Protein AF-A0A354WP53-F1 (afdb_monomer_lite)

Secondary structure (DSSP, 8-state):
-HHHHHHHHHHS-EEEEES-TTSHHHHHHHHHHHHH-SEEEEE-S-HHHHHHHHHHHT---TT-

Sequence (64 aa):
MFNAMIETLKANPRKIVFTEGHDARILEATDRLVKGGFLTPILIGNVDVVKANAAKGGYNIEGV

Radius of gyration: 12.02 Å; chains: 1; bounding box: 24×22×33 Å

pLDDT: mean 93.64, std 4.65, range [77.69, 98.38]

Structure (mmCIF, N/CA/C/O backbone):
data_AF-A0A354WP53-F1
#
_entry.id   AF-A0A354WP53-F1
#
loop_
_atom_site.group_PDB
_atom_site.id
_atom_site.type_symbol
_atom_site.label_atom_id
_atom_site.label_alt_id
_atom_site.label_comp_id
_atom_site.label_asym_id
_atom_site.label_entity_id
_atom_site.label_seq_id
_atom_site.pdbx_PDB_ins_code
_atom_site.Cartn_x
_atom_site.Cartn_y
_atom_site.Cartn_z
_atom_site.occupancy
_atom_site.B_iso_or_equiv
_atom_site.auth_seq_id
_atom_site.auth_comp_id
_atom_site.auth_asym_id
_atom_site.auth_atom_id
_atom_site.pdbx_PDB_model_num
ATOM 1 N N . MET A 1 1 ? 1.810 14.193 18.149 1.00 77.69 1 MET A N 1
ATOM 2 C CA . MET A 1 1 ? 0.781 14.360 17.098 1.00 77.69 1 MET A CA 1
ATOM 3 C C . MET A 1 1 ? 0.539 13.057 16.330 1.00 77.69 1 MET A C 1
ATOM 5 O O . MET A 1 1 ? -0.536 12.501 16.492 1.00 77.69 1 MET A O 1
ATOM 9 N N . PHE A 1 2 ? 1.518 12.506 15.596 1.00 85.75 2 PHE A N 1
ATOM 10 C CA . PHE A 1 2 ? 1.332 11.283 14.786 1.00 85.75 2 PHE A CA 1
ATOM 11 C C . PHE A 1 2 ? 0.887 10.035 15.565 1.00 85.75 2 PHE A C 1
ATOM 13 O O . PHE A 1 2 ? 0.001 9.327 15.099 1.00 85.75 2 PHE A O 1
ATOM 20 N N . ASN A 1 3 ? 1.42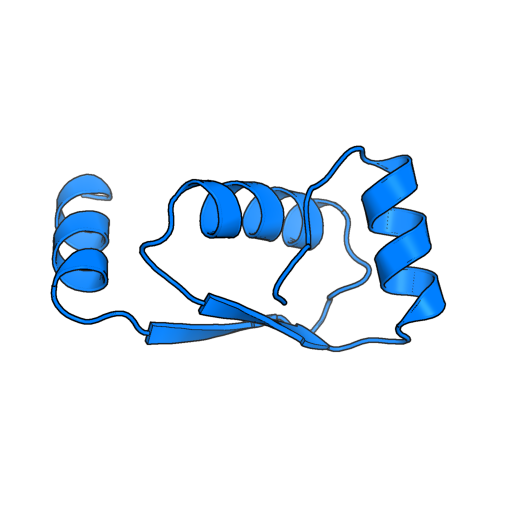0 9.797 16.768 1.00 89.50 3 ASN A N 1
ATOM 21 C CA . ASN A 1 3 ? 1.042 8.617 17.560 1.00 89.50 3 ASN A CA 1
ATOM 22 C C . ASN A 1 3 ? -0.463 8.574 17.874 1.00 89.50 3 ASN A C 1
ATOM 24 O O . ASN A 1 3 ? -1.085 7.533 17.723 1.00 89.50 3 ASN A O 1
ATOM 28 N N . ALA A 1 4 ? -1.076 9.711 18.220 1.00 93.00 4 ALA A N 1
ATOM 29 C CA . ALA A 1 4 ? -2.516 9.774 18.487 1.00 93.00 4 ALA A CA 1
ATOM 30 C C . ALA A 1 4 ? -3.359 9.458 17.234 1.00 93.00 4 ALA A C 1
ATOM 32 O O . ALA A 1 4 ? -4.405 8.814 17.327 1.00 93.00 4 ALA A O 1
ATOM 33 N N . MET A 1 5 ? -2.886 9.867 16.051 1.00 90.31 5 MET A N 1
ATOM 34 C CA . MET A 1 5 ? -3.540 9.542 14.779 1.00 90.31 5 MET A CA 1
ATOM 35 C C . MET A 1 5 ? -3.422 8.049 14.458 1.00 90.31 5 MET A C 1
ATOM 37 O O . MET A 1 5 ? -4.406 7.440 14.053 1.00 90.31 5 MET A O 1
ATOM 41 N N . ILE A 1 6 ? -2.247 7.450 14.686 1.00 89.00 6 ILE A N 1
ATOM 42 C CA . ILE A 1 6 ? -2.025 6.011 14.490 1.00 89.00 6 ILE A CA 1
ATOM 43 C C . ILE A 1 6 ? -2.958 5.196 15.391 1.00 89.00 6 ILE A C 1
ATOM 45 O O . ILE A 1 6 ? -3.605 4.276 14.903 1.00 89.00 6 ILE A O 1
ATOM 49 N N . GLU A 1 7 ? -3.089 5.551 16.672 1.00 91.8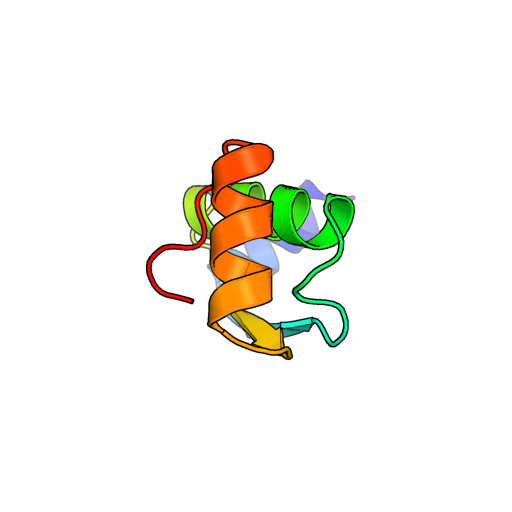8 7 GLU A N 1
ATOM 50 C CA . GLU A 1 7 ? -3.999 4.845 17.588 1.00 91.88 7 GLU A CA 1
ATOM 51 C C . GLU A 1 7 ? -5.469 4.967 17.160 1.00 91.88 7 GLU A C 1
ATOM 53 O O . GLU A 1 7 ? -6.213 3.987 17.197 1.00 91.88 7 GLU A O 1
ATOM 58 N N . THR A 1 8 ? -5.876 6.133 16.649 1.00 91.88 8 THR A N 1
ATOM 59 C CA . THR A 1 8 ? -7.224 6.322 16.083 1.00 91.88 8 THR A CA 1
ATOM 60 C C . THR A 1 8 ? -7.462 5.412 14.872 1.00 91.88 8 THR A C 1
ATOM 62 O O . THR A 1 8 ? -8.525 4.807 14.747 1.00 91.88 8 THR A O 1
ATOM 65 N N . LEU A 1 9 ? -6.469 5.287 13.986 1.00 90.50 9 LEU A N 1
ATOM 66 C CA . LEU A 1 9 ? -6.554 4.443 12.791 1.00 90.50 9 LEU A CA 1
ATOM 67 C C . LEU A 1 9 ? -6.512 2.948 13.126 1.00 90.50 9 LEU A C 1
ATOM 69 O O . LEU A 1 9 ? -7.226 2.177 12.497 1.00 90.50 9 LEU A O 1
ATOM 73 N N . LYS A 1 10 ? -5.761 2.533 14.152 1.00 88.12 10 LYS A N 1
ATOM 74 C CA . LYS A 1 10 ? -5.800 1.151 14.662 1.00 88.12 10 LYS A CA 1
ATOM 75 C C . LYS A 1 10 ? -7.180 0.778 15.201 1.00 88.12 10 LYS A C 1
ATOM 77 O O . LYS A 1 10 ? -7.642 -0.331 14.958 1.00 88.12 10 LYS A O 1
ATOM 82 N N . ALA A 1 11 ? -7.836 1.694 15.917 1.00 92.12 11 ALA A N 1
ATOM 83 C CA . ALA A 1 11 ? -9.174 1.467 16.461 1.00 92.12 11 ALA A CA 1
ATOM 84 C C . ALA A 1 11 ? -10.262 1.414 15.372 1.00 92.12 11 ALA A C 1
ATOM 86 O O . ALA A 1 11 ? -11.290 0.766 15.559 1.00 92.12 11 ALA A O 1
ATOM 87 N N . ASN A 1 12 ? -10.050 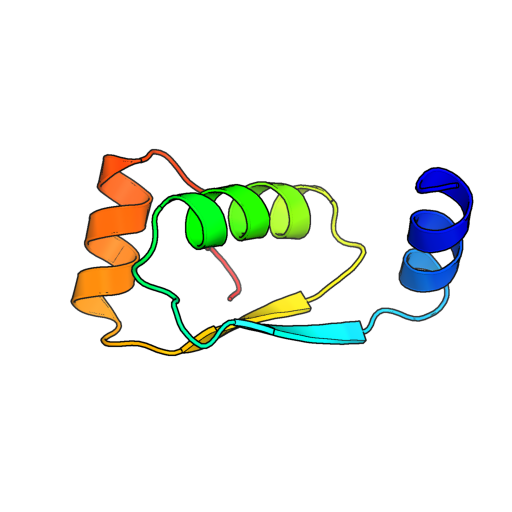2.089 14.238 1.00 89.94 12 ASN A N 1
ATOM 88 C CA . ASN A 1 12 ? -10.972 2.087 13.104 1.00 89.94 12 ASN A CA 1
ATOM 89 C C . ASN A 1 12 ? -10.200 2.105 11.771 1.00 89.94 12 ASN A C 1
ATOM 91 O O . ASN A 1 12 ? -10.010 3.183 11.193 1.00 89.94 12 ASN A O 1
ATOM 95 N N . PRO A 1 13 ? -9.745 0.933 11.283 1.00 87.12 13 PRO A N 1
ATOM 96 C CA . PRO A 1 13 ? -8.929 0.840 10.079 1.00 87.12 13 PRO A CA 1
ATOM 97 C C . PRO A 1 13 ? -9.629 1.436 8.859 1.00 87.12 13 PRO A C 1
ATOM 99 O O . PRO A 1 13 ? -10.778 1.121 8.542 1.00 87.12 13 PRO A O 1
ATOM 102 N N . ARG A 1 14 ? -8.920 2.314 8.148 1.00 91.00 14 ARG A N 1
ATOM 103 C CA . ARG A 1 14 ? -9.426 3.004 6.954 1.00 91.00 14 ARG A CA 1
ATOM 104 C C . ARG A 1 14 ? -8.724 2.504 5.699 1.00 91.00 14 ARG A C 1
ATOM 106 O O . ARG A 1 14 ? -7.632 1.945 5.760 1.00 91.00 14 ARG A O 1
ATOM 113 N N . LYS A 1 15 ? -9.347 2.765 4.551 1.00 93.25 15 LYS A N 1
ATOM 114 C CA . LYS A 1 15 ? -8.711 2.622 3.239 1.00 93.25 15 LYS A CA 1
ATOM 115 C C . LYS A 1 15 ? -8.213 3.985 2.761 1.00 93.25 15 LYS A C 1
ATOM 117 O O . LYS A 1 15 ? -8.927 4.973 2.941 1.00 93.25 15 LYS A O 1
ATOM 122 N N . ILE A 1 16 ? -7.028 4.038 2.156 1.00 93.62 16 ILE A N 1
ATOM 123 C CA . ILE A 1 16 ? -6.514 5.231 1.463 1.00 93.62 16 ILE A CA 1
ATOM 124 C C . ILE A 1 16 ? -6.183 4.865 0.022 1.00 93.62 16 ILE A C 1
ATOM 126 O O . ILE A 1 16 ? -5.594 3.819 -0.226 1.00 93.62 16 ILE A O 1
ATOM 130 N N . VAL A 1 17 ? -6.570 5.714 -0.924 1.00 97.00 17 VAL A N 1
ATOM 131 C CA . VAL A 1 17 ? -6.257 5.520 -2.341 1.00 97.00 17 VAL A CA 1
ATOM 132 C C . VAL A 1 17 ? -5.086 6.422 -2.697 1.00 97.00 17 VAL A C 1
ATOM 134 O O . VAL A 1 17 ? -5.173 7.634 -2.509 1.00 97.00 17 VAL A O 1
ATOM 137 N N . PHE A 1 18 ? -4.013 5.838 -3.221 1.00 97.75 18 PHE A N 1
ATOM 138 C CA . PHE A 1 18 ? -2.909 6.572 -3.825 1.00 97.75 18 PHE A CA 1
ATOM 139 C C . PHE A 1 18 ? -3.026 6.501 -5.342 1.00 97.75 18 PHE A C 1
ATOM 141 O O . PHE A 1 18 ? -3.004 5.422 -5.937 1.00 97.75 18 PHE A O 1
ATOM 148 N N . THR A 1 19 ? -3.154 7.663 -5.971 1.00 97.69 19 THR A N 1
ATOM 149 C CA . THR A 1 19 ? -3.343 7.783 -7.419 1.00 97.69 19 THR A CA 1
ATOM 150 C C . THR A 1 19 ? -2.050 7.597 -8.217 1.00 97.69 19 THR A C 1
ATOM 152 O O . THR A 1 19 ? -2.093 7.271 -9.399 1.00 97.69 19 THR A O 1
ATOM 155 N N . GLU A 1 20 ? -0.900 7.753 -7.564 1.00 97.69 20 GLU A N 1
ATOM 156 C CA . GLU A 1 20 ? 0.438 7.698 -8.145 1.00 97.69 20 GLU A CA 1
ATOM 157 C C . GLU A 1 20 ? 1.169 6.406 -7.756 1.00 97.69 20 GLU A C 1
ATOM 159 O O . GLU A 1 20 ? 2.305 6.438 -7.290 1.00 97.69 20 GLU A O 1
ATOM 164 N 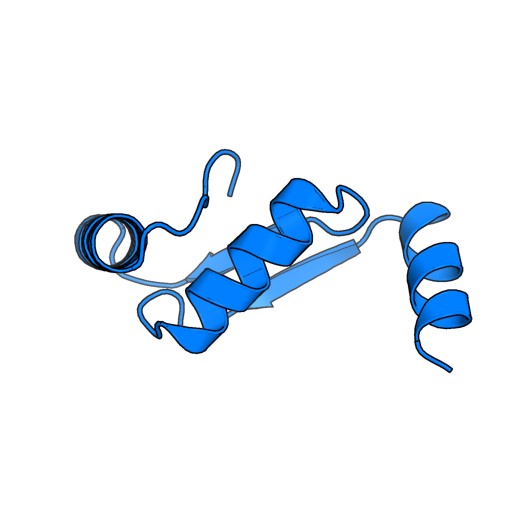N . GLY A 1 21 ? 0.543 5.240 -7.949 1.00 97.00 21 GLY A N 1
ATOM 165 C CA . GLY A 1 21 ? 1.094 3.958 -7.486 1.00 97.00 21 GLY A CA 1
ATOM 166 C C . GLY A 1 21 ? 2.450 3.562 -8.086 1.00 97.00 21 GLY A C 1
ATOM 167 O O . GLY A 1 21 ? 3.078 2.623 -7.617 1.00 97.00 21 GLY A O 1
ATOM 168 N N . HIS A 1 22 ? 2.918 4.262 -9.118 1.00 96.81 22 HIS A N 1
ATOM 169 C CA . HIS A 1 22 ? 4.229 4.059 -9.732 1.00 96.81 22 HIS A CA 1
ATOM 170 C C . HIS A 1 22 ? 5.341 4.915 -9.095 1.00 96.81 22 HIS A C 1
ATOM 172 O O . HIS A 1 22 ? 6.516 4.667 -9.373 1.00 96.81 22 HIS A O 1
ATOM 178 N N . ASP A 1 23 ? 4.999 5.925 -8.286 1.00 98.38 23 ASP A N 1
ATOM 179 C CA . ASP A 1 23 ? 5.956 6.831 -7.643 1.00 98.38 23 ASP A CA 1
ATOM 180 C C . ASP A 1 23 ? 6.657 6.132 -6.469 1.00 98.38 23 ASP A C 1
ATOM 182 O O . ASP A 1 23 ? 6.022 5.531 -5.601 1.00 98.38 23 ASP A O 1
ATOM 186 N N . ALA A 1 24 ? 7.986 6.229 -6.415 1.00 97.50 24 ALA A N 1
ATOM 187 C CA . ALA A 1 24 ? 8.792 5.550 -5.402 1.00 97.50 24 ALA A CA 1
ATOM 188 C C . ALA A 1 24 ? 8.464 5.987 -3.963 1.00 97.50 24 ALA A C 1
ATOM 190 O O . ALA A 1 24 ? 8.514 5.164 -3.055 1.00 97.50 24 ALA A O 1
ATOM 191 N N . ARG A 1 25 ? 8.081 7.252 -3.740 1.00 97.94 25 ARG A N 1
ATOM 192 C CA . ARG A 1 25 ? 7.722 7.763 -2.405 1.00 97.94 25 ARG A CA 1
ATOM 193 C C . ARG A 1 25 ? 6.383 7.195 -1.945 1.00 97.94 25 ARG A C 1
ATOM 195 O O . ARG A 1 25 ? 6.207 6.918 -0.762 1.00 97.94 25 ARG A O 1
ATOM 202 N N . ILE A 1 26 ? 5.446 7.001 -2.876 1.00 97.88 26 ILE A N 1
ATOM 203 C CA . ILE A 1 26 ? 4.164 6.337 -2.606 1.00 97.88 26 ILE A CA 1
ATOM 204 C C . ILE A 1 26 ? 4.376 4.855 -2.305 1.00 97.88 26 ILE A C 1
ATOM 206 O O . ILE A 1 26 ? 3.785 4.330 -1.361 1.00 97.88 26 ILE A O 1
ATOM 210 N N . LEU A 1 27 ? 5.244 4.186 -3.060 1.00 97.88 27 LEU A N 1
ATOM 211 C CA . LEU A 1 27 ? 5.596 2.787 -2.825 1.00 97.88 27 LEU A CA 1
ATOM 212 C C . LEU A 1 27 ? 6.298 2.593 -1.473 1.00 97.88 27 LEU A C 1
ATOM 214 O O . LEU A 1 27 ? 5.937 1.690 -0.722 1.00 97.88 27 LEU A O 1
ATOM 218 N N . GLU A 1 28 ? 7.214 3.489 -1.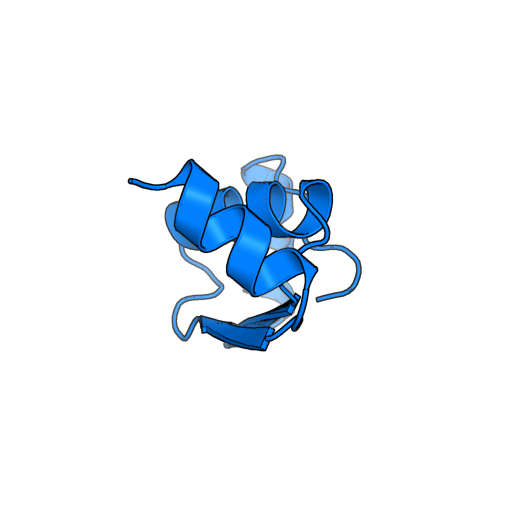104 1.00 97.38 28 GLU A N 1
ATOM 219 C CA . GLU A 1 28 ? 7.844 3.501 0.219 1.00 97.38 28 GLU A CA 1
ATOM 220 C C . GLU A 1 28 ? 6.820 3.728 1.343 1.00 97.38 28 GLU A C 1
ATOM 222 O O . GLU A 1 28 ? 6.838 3.040 2.366 1.00 97.38 28 GLU A O 1
ATOM 227 N N . ALA A 1 29 ? 5.903 4.684 1.171 1.00 95.31 29 ALA A N 1
ATOM 228 C CA . ALA A 1 29 ? 4.839 4.919 2.142 1.00 95.31 29 ALA A CA 1
ATOM 229 C C . ALA A 1 29 ? 3.928 3.691 2.280 1.00 95.31 29 ALA A C 1
ATOM 231 O O . ALA A 1 29 ? 3.563 3.318 3.394 1.00 95.31 29 ALA A O 1
ATOM 232 N N . THR A 1 30 ? 3.608 3.037 1.163 1.00 96.12 30 THR A N 1
ATOM 233 C CA . THR A 1 30 ? 2.803 1.810 1.127 1.00 96.12 30 THR A CA 1
ATOM 234 C C . THR A 1 30 ? 3.484 0.684 1.897 1.00 96.12 30 THR A C 1
ATOM 236 O O . THR A 1 30 ? 2.840 0.087 2.753 1.00 96.12 30 THR A O 1
ATOM 239 N N . ASP A 1 31 ? 4.787 0.469 1.702 1.00 95.94 31 ASP A N 1
ATOM 240 C CA . ASP A 1 31 ? 5.574 -0.519 2.453 1.00 95.94 31 ASP A CA 1
ATOM 241 C C . ASP A 1 31 ? 5.493 -0.299 3.971 1.00 95.94 31 ASP A C 1
ATOM 243 O O . ASP A 1 31 ? 5.243 -1.233 4.739 1.00 95.94 31 ASP A O 1
ATOM 247 N N . ARG A 1 32 ? 5.614 0.956 4.417 1.00 93.19 32 ARG A N 1
ATOM 248 C CA . ARG A 1 32 ? 5.477 1.311 5.839 1.00 93.19 32 ARG A CA 1
ATOM 249 C C . ARG A 1 32 ? 4.063 1.059 6.368 1.00 93.19 32 ARG A C 1
ATOM 251 O O . ARG A 1 32 ? 3.914 0.612 7.504 1.00 93.19 32 ARG A O 1
ATOM 258 N N . LEU A 1 33 ? 3.033 1.346 5.572 1.00 92.00 33 LEU A N 1
ATOM 259 C CA . LEU A 1 33 ? 1.630 1.155 5.956 1.00 92.00 33 LEU A CA 1
ATOM 260 C C . LEU A 1 33 ? 1.246 -0.328 6.015 1.00 92.00 33 LEU A C 1
ATOM 262 O O . LEU A 1 33 ? 0.620 -0.742 6.990 1.00 92.00 33 LEU A O 1
ATOM 266 N N . VAL A 1 34 ? 1.680 -1.129 5.037 1.00 90.81 34 VAL A N 1
ATOM 267 C CA . VAL A 1 34 ? 1.489 -2.589 5.013 1.00 90.81 34 VAL A CA 1
ATOM 268 C C . VAL A 1 34 ? 2.151 -3.229 6.235 1.00 90.81 34 VAL A C 1
ATOM 270 O O . VAL A 1 34 ? 1.504 -3.987 6.953 1.00 90.81 34 VAL A O 1
ATOM 273 N N . LYS A 1 35 ? 3.399 -2.855 6.551 1.00 90.44 35 LYS A N 1
ATOM 274 C CA . LYS A 1 35 ? 4.100 -3.321 7.764 1.00 90.44 35 LYS A CA 1
ATOM 275 C C . LYS A 1 35 ? 3.430 -2.854 9.060 1.00 90.44 35 LYS A C 1
ATOM 277 O O . LYS A 1 35 ? 3.473 -3.559 10.063 1.00 90.44 35 LYS A O 1
ATOM 282 N N . GLY A 1 36 ? 2.841 -1.658 9.051 1.00 87.19 36 GLY A N 1
ATOM 283 C CA . GLY A 1 36 ? 2.157 -1.078 10.206 1.00 87.19 36 GLY A CA 1
ATOM 284 C C . GLY A 1 36 ? 0.787 -1.697 10.500 1.00 87.19 36 GLY A C 1
ATOM 285 O O . GLY A 1 36 ? 0.362 -1.690 11.653 1.00 87.19 36 GLY A O 1
ATOM 286 N N . GLY A 1 37 ? 0.086 -2.209 9.484 1.00 86.06 37 GLY A N 1
ATOM 287 C CA . GLY A 1 37 ? -1.169 -2.959 9.630 1.00 86.06 37 GLY A CA 1
ATOM 288 C C . GLY A 1 37 ? -2.383 -2.163 10.136 1.00 86.06 37 GLY A C 1
ATOM 289 O O . GLY A 1 37 ? -3.420 -2.753 10.417 1.00 86.06 37 GLY A O 1
ATOM 290 N N . PHE A 1 38 ? -2.287 -0.837 10.267 1.00 84.81 38 PHE A N 1
ATOM 291 C CA . PHE A 1 38 ? -3.362 0.018 10.803 1.00 84.81 38 PHE A CA 1
ATOM 292 C C . PHE A 1 38 ? -4.180 0.741 9.722 1.00 84.81 38 PHE A C 1
ATOM 294 O O . PHE A 1 38 ? -5.126 1.467 10.030 1.00 84.81 38 PHE A O 1
ATOM 301 N N . LEU A 1 39 ? -3.804 0.589 8.453 1.00 87.81 39 LEU A N 1
ATOM 302 C CA . LEU A 1 39 ? -4.453 1.241 7.323 1.00 87.81 39 LEU A CA 1
ATOM 303 C C . LEU A 1 39 ? -4.263 0.387 6.067 1.00 87.81 39 LEU A C 1
ATOM 305 O O . LEU A 1 39 ? -3.202 -0.202 5.881 1.00 87.81 39 LEU A O 1
ATOM 309 N N . THR A 1 40 ? -5.277 0.326 5.206 1.00 90.88 40 THR A N 1
ATOM 310 C CA . THR A 1 40 ? -5.229 -0.436 3.950 1.00 90.88 40 THR A CA 1
ATOM 311 C C . THR A 1 40 ? -5.010 0.511 2.764 1.00 90.88 40 THR A C 1
ATOM 313 O O . THR A 1 40 ? -5.955 1.190 2.346 1.00 90.88 40 THR A O 1
ATOM 316 N N . PRO A 1 41 ? -3.784 0.622 2.229 1.00 94.75 41 PRO A N 1
ATOM 317 C CA . PRO A 1 41 ? -3.546 1.366 0.998 1.00 94.75 41 PRO A CA 1
ATOM 318 C C . PRO A 1 41 ? -4.193 0.668 -0.205 1.00 94.75 41 PRO A C 1
ATOM 320 O O . PRO A 1 41 ? -4.418 -0.535 -0.187 1.00 94.75 41 PRO A O 1
ATOM 323 N N . ILE A 1 42 ? -4.518 1.448 -1.234 1.00 96.81 42 ILE A N 1
ATOM 324 C CA . ILE A 1 42 ? -4.952 1.006 -2.562 1.00 96.81 42 ILE A CA 1
ATOM 325 C C . ILE A 1 42 ? -4.117 1.795 -3.564 1.00 96.81 42 ILE A C 1
ATOM 327 O O . ILE A 1 42 ? -4.172 3.027 -3.570 1.00 96.81 42 ILE A O 1
ATOM 331 N N . LEU A 1 43 ? -3.355 1.102 -4.405 1.00 97.75 43 LEU A N 1
ATOM 332 C CA . LEU A 1 43 ? -2.522 1.729 -5.428 1.00 97.75 43 LEU A CA 1
ATOM 333 C C . LEU A 1 43 ? -3.247 1.756 -6.771 1.00 97.75 43 LEU A C 1
ATOM 335 O O . LEU A 1 43 ? -3.680 0.722 -7.274 1.00 97.75 43 LEU A O 1
ATOM 339 N N . ILE A 1 44 ? -3.333 2.934 -7.384 1.00 98.00 44 ILE A N 1
ATOM 340 C CA . ILE A 1 44 ? -3.814 3.087 -8.758 1.00 98.00 44 ILE A CA 1
ATOM 341 C C . ILE A 1 44 ? -2.622 3.211 -9.708 1.00 98.00 44 ILE A C 1
ATOM 343 O O . ILE A 1 44 ? -1.684 3.972 -9.466 1.00 98.00 44 ILE A O 1
ATOM 347 N N . GLY A 1 45 ? -2.669 2.468 -10.814 1.00 97.06 45 GLY A N 1
ATOM 348 C CA . GLY A 1 45 ? -1.664 2.515 -11.872 1.00 97.06 45 GLY A CA 1
ATOM 349 C C . GLY A 1 45 ? -1.682 1.268 -12.752 1.00 97.06 45 GLY A C 1
ATOM 350 O O . GLY A 1 45 ? -2.490 0.361 -12.560 1.00 97.06 45 GLY A O 1
ATOM 351 N N . ASN A 1 46 ? -0.770 1.214 -13.724 1.00 97.81 46 ASN A N 1
ATOM 352 C CA . ASN A 1 46 ? -0.518 -0.017 -14.467 1.00 97.81 46 ASN A CA 1
ATOM 353 C C . ASN A 1 46 ? 0.164 -1.035 -13.537 1.00 97.81 46 ASN A C 1
ATOM 355 O O . ASN A 1 46 ? 1.239 -0.758 -13.005 1.00 97.81 46 ASN A O 1
ATOM 359 N N . VAL A 1 47 ? -0.453 -2.204 -13.365 1.00 96.44 47 VAL A N 1
ATOM 360 C CA . VAL A 1 47 ? -0.025 -3.228 -12.399 1.00 96.44 47 VAL A CA 1
ATOM 361 C C . VAL A 1 47 ? 1.431 -3.655 -12.600 1.00 96.44 47 VAL A C 1
ATOM 363 O O . VAL A 1 47 ? 2.164 -3.784 -11.619 1.00 96.44 47 VAL A O 1
ATOM 366 N N . ASP A 1 48 ? 1.874 -3.829 -13.845 1.00 97.56 48 ASP A N 1
ATOM 367 C CA . ASP A 1 48 ? 3.232 -4.288 -14.145 1.00 97.56 48 ASP A CA 1
ATOM 368 C C . ASP A 1 48 ? 4.268 -3.210 -13.813 1.00 97.56 48 ASP A C 1
ATOM 370 O O . ASP A 1 48 ? 5.299 -3.501 -13.207 1.00 97.56 48 ASP A O 1
ATOM 374 N N . VAL A 1 49 ? 3.965 -1.945 -14.127 1.00 97.88 49 VAL A N 1
ATOM 375 C CA . VAL A 1 49 ? 4.830 -0.797 -13.802 1.00 97.88 49 VAL A CA 1
ATOM 376 C C . VAL A 1 49 ? 4.951 -0.612 -12.290 1.00 97.88 49 VAL A C 1
ATOM 378 O O . VAL A 1 49 ? 6.051 -0.414 -11.776 1.00 97.88 49 VAL A O 1
ATOM 381 N N . VAL A 1 50 ? 3.831 -0.704 -11.569 1.00 98.00 50 VAL A N 1
ATOM 382 C CA . VAL A 1 50 ? 3.786 -0.581 -10.104 1.00 98.00 50 VAL A CA 1
ATOM 383 C C . VAL A 1 50 ? 4.642 -1.669 -9.454 1.00 98.00 50 VAL A C 1
ATOM 385 O O . VAL A 1 50 ? 5.521 -1.362 -8.648 1.00 98.00 50 VAL A O 1
ATOM 388 N N . LYS A 1 51 ? 4.453 -2.933 -9.851 1.00 97.25 51 LYS A N 1
ATOM 389 C CA . LYS A 1 51 ? 5.224 -4.067 -9.321 1.00 97.25 51 LYS A CA 1
ATOM 390 C C . LYS A 1 51 ? 6.710 -3.972 -9.658 1.00 97.25 51 LYS A C 1
ATOM 392 O O . LYS A 1 51 ? 7.542 -4.210 -8.785 1.00 97.25 51 LYS A O 1
ATOM 397 N N . ALA A 1 52 ? 7.056 -3.592 -10.888 1.00 98.00 52 ALA A N 1
ATOM 398 C CA . ALA A 1 52 ? 8.448 -3.424 -11.298 1.00 98.00 52 ALA A CA 1
ATOM 399 C C . ALA A 1 52 ? 9.151 -2.319 -10.493 1.00 98.00 52 ALA A C 1
ATOM 401 O O . ALA A 1 52 ? 10.274 -2.515 -10.023 1.00 98.00 52 ALA A O 1
ATOM 402 N N . ASN A 1 53 ? 8.486 -1.180 -10.279 1.00 98.12 53 ASN A N 1
ATOM 403 C CA . ASN A 1 53 ? 9.038 -0.080 -9.491 1.00 98.12 53 ASN A CA 1
ATOM 404 C C . ASN A 1 53 ? 9.150 -0.436 -8.003 1.00 98.12 53 ASN A C 1
ATOM 406 O O . ASN A 1 53 ? 10.160 -0.104 -7.380 1.00 98.12 53 ASN A O 1
ATOM 410 N N . ALA A 1 54 ? 8.166 -1.150 -7.447 1.00 97.69 54 ALA A N 1
ATOM 411 C CA . ALA A 1 54 ? 8.214 -1.642 -6.071 1.00 97.69 54 ALA A CA 1
ATOM 412 C C . ALA A 1 54 ? 9.400 -2.591 -5.861 1.00 97.69 54 ALA A C 1
ATOM 414 O O . ALA A 1 54 ? 10.196 -2.383 -4.947 1.00 97.69 54 ALA A O 1
ATOM 415 N N . ALA A 1 55 ? 9.584 -3.561 -6.763 1.00 97.56 55 ALA A N 1
ATOM 416 C CA . ALA A 1 55 ? 10.712 -4.488 -6.727 1.00 97.56 55 ALA A CA 1
ATOM 417 C C . ALA A 1 55 ? 12.059 -3.763 -6.872 1.00 97.56 55 ALA A C 1
ATOM 419 O O . ALA A 1 55 ? 12.990 -4.039 -6.119 1.00 97.56 55 ALA A O 1
ATOM 420 N N . LYS A 1 56 ? 12.155 -2.788 -7.788 1.00 97.56 56 LYS A N 1
ATOM 421 C CA . LYS A 1 56 ? 13.361 -1.964 -7.973 1.00 97.56 56 LYS A CA 1
ATOM 422 C C . LYS A 1 56 ? 13.731 -1.177 -6.711 1.00 97.56 56 LYS A C 1
ATOM 424 O O . LYS A 1 56 ? 14.915 -0.998 -6.441 1.00 97.56 56 LYS A O 1
ATOM 429 N N . GLY A 1 57 ? 12.736 -0.696 -5.967 1.00 95.81 57 GLY A N 1
ATOM 430 C CA . GLY A 1 57 ? 12.921 0.039 -4.714 1.00 95.81 57 GLY A CA 1
ATOM 431 C C . GLY A 1 57 ? 13.011 -0.833 -3.457 1.00 95.81 57 GLY A C 1
ATOM 432 O O . GLY A 1 57 ? 13.311 -0.309 -2.389 1.00 95.81 57 GLY A O 1
ATOM 433 N N . GLY A 1 58 ? 12.767 -2.144 -3.563 1.00 97.12 58 GLY A N 1
ATOM 434 C CA . GLY A 1 58 ? 12.716 -3.053 -2.414 1.00 97.12 58 GLY A CA 1
ATOM 435 C C . GLY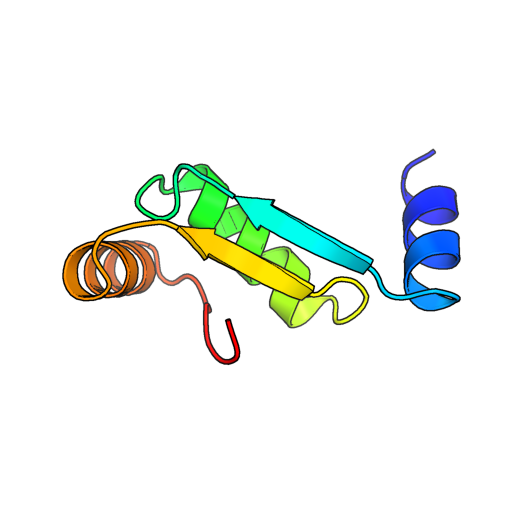 A 1 58 ? 11.516 -2.819 -1.485 1.00 97.12 58 GLY A C 1
ATOM 436 O O . GLY A 1 58 ? 11.612 -3.082 -0.288 1.00 97.12 58 GLY A O 1
ATOM 437 N N . TYR A 1 59 ? 10.405 -2.302 -2.014 1.00 97.38 59 TYR A N 1
ATOM 438 C CA . TYR A 1 59 ? 9.201 -1.973 -1.246 1.00 97.38 59 TYR A CA 1
ATOM 439 C C . TYR A 1 59 ? 8.204 -3.136 -1.248 1.00 97.38 59 TYR A C 1
ATOM 441 O O . TYR A 1 59 ? 7.869 -3.664 -2.310 1.00 97.38 59 TYR A O 1
ATOM 449 N N . ASN A 1 60 ? 7.690 -3.516 -0.074 1.00 95.06 60 ASN A N 1
ATOM 450 C CA . ASN A 1 60 ? 6.628 -4.508 0.033 1.00 95.06 60 ASN A CA 1
ATOM 451 C C . ASN A 1 60 ? 5.262 -3.875 -0.266 1.00 95.06 60 ASN A C 1
ATOM 453 O O . ASN A 1 60 ? 4.793 -3.012 0.472 1.00 95.06 60 ASN A O 1
ATOM 457 N N . ILE A 1 61 ? 4.608 -4.347 -1.324 1.00 94.75 61 ILE A N 1
ATOM 458 C CA . ILE A 1 61 ? 3.233 -3.970 -1.681 1.00 94.75 61 ILE A CA 1
ATOM 459 C C . ILE A 1 61 ? 2.289 -5.182 -1.709 1.00 94.75 61 ILE A C 1
ATOM 461 O O . ILE A 1 61 ? 1.245 -5.142 -2.354 1.00 94.75 61 ILE A O 1
ATOM 465 N N . GLU A 1 62 ? 2.658 -6.289 -1.060 1.00 89.81 62 GLU A N 1
ATOM 466 C CA . GLU A 1 62 ? 1.802 -7.473 -0.980 1.00 89.81 62 GLU A CA 1
ATOM 467 C C . GLU A 1 62 ? 0.509 -7.182 -0.206 1.00 89.81 62 GLU A C 1
ATOM 469 O O . GLU A 1 62 ? 0.513 -6.523 0.834 1.00 89.81 62 GLU A O 1
ATOM 474 N N . GLY A 1 63 ? -0.609 -7.707 -0.712 1.00 84.00 63 GLY A N 1
ATOM 475 C CA . GLY A 1 63 ? -1.933 -7.522 -0.108 1.00 84.00 63 GLY A CA 1
ATOM 476 C C . GLY A 1 63 ? -2.629 -6.202 -0.459 1.00 84.00 63 GLY A C 1
ATOM 477 O O . GLY A 1 63 ? -3.693 -5.930 0.100 1.00 84.00 63 GLY A O 1
ATOM 478 N N . VAL A 1 64 ? -2.050 -5.415 -1.373 1.00 84.44 64 VAL A N 1
ATOM 479 C CA . VAL A 1 64 ? -2.586 -4.145 -1.895 1.00 84.44 64 VAL A CA 1
ATOM 480 C C . VAL A 1 64 ? -3.116 -4.301 -3.315 1.00 84.44 64 VAL A C 1
ATOM 482 O O . VAL A 1 64 ? -2.502 -5.062 -4.098 1.00 84.44 64 VAL A O 1
#

Foldseek 3Di:
DVVVVLVVLQVPEEEDEDACLLDLVVLQVLLVCVVSVSYHYDYDDDPVSSVVSNVVNVGDNPPD